Protein AF-A0A2V7WY03-F1 (afdb_monomer)

Structure (mmCIF, N/CA/C/O backbone):
data_AF-A0A2V7WY03-F1
#
_entry.id   AF-A0A2V7WY03-F1
#
loop_
_atom_site.group_PDB
_atom_site.id
_atom_site.type_symbol
_atom_site.label_atom_id
_atom_site.label_alt_id
_atom_site.label_comp_id
_atom_site.label_asym_id
_atom_site.label_entity_id
_atom_site.label_seq_id
_atom_site.pdbx_PDB_ins_code
_atom_site.Cartn_x
_atom_site.Cartn_y
_atom_site.Cartn_z
_atom_site.occupancy
_atom_site.B_iso_or_equiv
_atom_site.auth_seq_id
_atom_site.auth_comp_id
_atom_site.auth_asym_id
_atom_site.auth_atom_id
_atom_site.pdbx_PDB_model_num
ATOM 1 N N . MET A 1 1 ? 24.188 20.876 0.991 1.00 48.59 1 MET A N 1
ATOM 2 C CA . MET A 1 1 ? 23.788 19.443 0.967 1.00 48.59 1 MET A CA 1
ATOM 3 C C . MET A 1 1 ? 22.265 19.182 1.017 1.00 48.59 1 MET A C 1
ATOM 5 O O . MET A 1 1 ? 21.872 18.029 0.910 1.00 48.59 1 MET A O 1
ATOM 9 N N . LYS A 1 2 ? 21.376 20.194 1.120 1.00 50.41 2 LYS A N 1
ATOM 10 C CA . LYS A 1 2 ? 19.907 19.989 1.198 1.00 50.41 2 LYS A CA 1
ATOM 11 C C . LYS A 1 2 ? 19.230 19.637 -0.150 1.00 50.41 2 LYS A C 1
ATOM 13 O O . LYS A 1 2 ? 18.213 18.951 -0.147 1.00 50.41 2 LYS A O 1
ATOM 18 N N . ASN A 1 3 ? 19.818 20.018 -1.292 1.00 52.44 3 ASN A N 1
ATOM 19 C CA . ASN A 1 3 ? 19.208 19.821 -2.621 1.00 52.44 3 ASN A CA 1
ATOM 20 C C . ASN A 1 3 ? 19.096 18.357 -3.068 1.00 52.44 3 ASN A C 1
ATOM 22 O O . ASN A 1 3 ? 18.136 18.007 -3.749 1.00 52.44 3 ASN A O 1
ATOM 26 N N . THR A 1 4 ? 20.030 17.489 -2.677 1.00 60.44 4 THR A N 1
ATOM 27 C CA . THR A 1 4 ? 20.050 16.096 -3.151 1.00 60.44 4 THR A CA 1
ATOM 28 C C . THR A 1 4 ? 18.869 15.293 -2.608 1.00 60.44 4 THR A C 1
ATOM 30 O O . THR A 1 4 ? 18.229 14.564 -3.356 1.00 60.44 4 THR A O 1
ATOM 33 N N . ARG A 1 5 ? 18.513 15.482 -1.328 1.00 62.88 5 ARG A N 1
ATOM 34 C CA . ARG A 1 5 ? 17.386 14.776 -0.693 1.00 62.88 5 ARG A CA 1
ATOM 35 C C . ARG A 1 5 ? 16.033 15.222 -1.263 1.00 62.88 5 ARG A C 1
ATOM 37 O O . ARG A 1 5 ? 15.133 14.403 -1.406 1.00 62.88 5 ARG A O 1
ATOM 44 N N . VAL A 1 6 ? 15.898 16.505 -1.609 1.00 62.84 6 VAL A N 1
ATOM 45 C CA . VAL A 1 6 ? 14.672 17.054 -2.216 1.00 62.84 6 VAL A CA 1
ATOM 46 C C . VAL A 1 6 ? 14.503 16.562 -3.652 1.00 62.84 6 VAL A C 1
ATOM 48 O O . VAL A 1 6 ? 13.433 16.070 -3.998 1.00 62.84 6 VAL A O 1
ATOM 51 N N . LYS A 1 7 ? 15.565 16.631 -4.467 1.00 66.56 7 LYS A N 1
ATOM 52 C CA . LYS A 1 7 ? 15.550 16.120 -5.844 1.00 66.56 7 LYS A CA 1
ATOM 53 C C . LYS A 1 7 ? 15.219 14.629 -5.879 1.00 66.56 7 LYS A C 1
ATOM 55 O O . LYS A 1 7 ? 14.336 14.210 -6.608 1.00 66.56 7 LYS A O 1
ATOM 60 N N . PHE A 1 8 ? 15.845 13.853 -5.005 1.00 65.62 8 PHE A N 1
ATOM 61 C CA . PHE A 1 8 ? 15.632 12.417 -4.962 1.00 65.62 8 PHE A CA 1
ATOM 62 C C . PHE A 1 8 ? 14.207 12.025 -4.519 1.00 65.62 8 PHE A C 1
ATOM 64 O O . PHE A 1 8 ? 13.611 11.117 -5.094 1.00 65.62 8 PHE A O 1
ATOM 71 N N . LYS A 1 9 ? 13.604 12.744 -3.556 1.00 75.06 9 LYS A N 1
ATOM 72 C CA . LYS A 1 9 ? 12.175 12.560 -3.234 1.00 75.06 9 LYS A CA 1
ATOM 73 C C . LYS A 1 9 ? 11.290 12.792 -4.460 1.00 75.06 9 LYS A C 1
ATOM 75 O O . LYS A 1 9 ? 10.330 12.055 -4.650 1.00 75.06 9 LYS A O 1
ATOM 80 N N . ARG A 1 10 ? 11.615 13.785 -5.290 1.00 77.19 10 ARG A N 1
ATOM 81 C CA . ARG A 1 10 ? 10.890 14.050 -6.535 1.00 77.19 10 ARG A CA 1
ATOM 82 C C . ARG A 1 10 ? 11.056 12.909 -7.540 1.00 77.19 10 ARG A C 1
ATOM 84 O O . ARG A 1 10 ? 10.052 12.424 -8.048 1.00 77.19 10 ARG A O 1
ATOM 91 N N . ASP A 1 11 ? 12.280 12.426 -7.734 1.00 83.19 11 ASP A N 1
ATOM 92 C CA . ASP A 1 11 ? 12.564 11.307 -8.640 1.00 83.19 11 ASP A CA 1
ATOM 93 C C . ASP A 1 11 ? 11.793 10.037 -8.229 1.00 83.19 11 ASP A C 1
ATOM 95 O O . ASP A 1 11 ? 11.252 9.338 -9.082 1.00 83.19 11 ASP A O 1
ATOM 99 N N . ILE A 1 12 ? 11.666 9.757 -6.922 1.00 84.00 12 ILE A N 1
ATOM 100 C CA . ILE A 1 12 ? 10.825 8.651 -6.430 1.00 84.00 12 ILE A CA 1
ATOM 101 C C . ILE A 1 12 ? 9.354 8.851 -6.806 1.00 84.00 12 ILE A C 1
ATOM 103 O O . ILE A 1 12 ? 8.693 7.895 -7.215 1.00 84.00 12 ILE A O 1
ATOM 107 N N . LEU A 1 13 ? 8.822 10.057 -6.604 1.00 83.50 13 LEU A N 1
ATOM 108 C CA . LEU A 1 13 ? 7.408 10.343 -6.847 1.00 83.50 13 LEU A CA 1
ATOM 109 C C . LEU A 1 13 ? 7.045 10.229 -8.333 1.00 83.50 13 LEU A C 1
ATOM 111 O O . LEU A 1 13 ? 5.924 9.836 -8.647 1.00 83.50 13 LEU A O 1
ATOM 115 N N . GLU A 1 14 ? 7.992 10.517 -9.227 1.00 84.38 14 GLU A N 1
ATOM 116 C CA . GLU A 1 14 ? 7.829 10.421 -10.683 1.00 84.38 14 GLU A CA 1
ATOM 117 C C . GLU A 1 14 ? 8.185 9.019 -11.239 1.00 84.38 14 GLU A C 1
ATOM 119 O O . GLU A 1 14 ? 7.903 8.712 -12.400 1.00 84.38 14 GLU A O 1
ATOM 124 N N . ALA A 1 15 ? 8.762 8.127 -10.424 1.00 89.88 15 ALA A N 1
ATOM 125 C CA . ALA A 1 15 ? 9.183 6.795 -10.852 1.00 89.88 15 ALA A CA 1
ATOM 126 C C . ALA A 1 15 ? 8.022 5.799 -11.036 1.00 89.88 15 ALA A C 1
ATOM 128 O O . ALA A 1 15 ? 7.049 5.761 -10.278 1.00 89.88 15 ALA A O 1
ATOM 129 N N . GLY A 1 16 ? 8.192 4.901 -12.015 1.00 93.88 16 GLY A N 1
ATOM 130 C CA . GLY A 1 16 ? 7.334 3.736 -12.224 1.00 93.88 16 GLY A CA 1
ATOM 131 C C . GLY A 1 16 ? 7.971 2.434 -11.740 1.00 93.88 16 GLY A C 1
ATOM 132 O O . GLY A 1 16 ? 9.090 2.090 -12.120 1.00 93.88 16 GLY A O 1
ATOM 133 N N . PHE A 1 17 ? 7.232 1.669 -10.940 1.00 95.56 17 PHE A N 1
ATOM 134 C CA . PHE A 1 17 ? 7.698 0.422 -10.336 1.00 95.56 17 PHE A CA 1
ATOM 135 C C . PHE A 1 17 ? 7.067 -0.793 -11.021 1.00 95.56 17 PHE A C 1
ATOM 137 O O . PHE A 1 17 ? 5.847 -0.881 -11.144 1.00 95.56 17 PHE A O 1
ATOM 144 N N . SER A 1 18 ? 7.891 -1.753 -11.450 1.00 95.06 18 SER A N 1
ATOM 145 C CA . SER A 1 18 ? 7.413 -3.020 -12.022 1.00 95.06 18 SER A CA 1
ATOM 146 C C . SER A 1 18 ? 6.720 -3.893 -10.972 1.00 95.06 18 SER A C 1
ATOM 148 O O . SER A 1 18 ? 6.939 -3.717 -9.773 1.00 95.06 18 SER A O 1
ATOM 150 N N . THR A 1 19 ? 5.952 -4.901 -11.398 1.00 95.12 19 THR A N 1
ATOM 151 C CA . THR A 1 19 ? 5.341 -5.887 -10.483 1.00 95.12 19 THR A CA 1
ATOM 152 C C . THR A 1 19 ? 6.362 -6.539 -9.549 1.00 95.12 19 THR A C 1
ATOM 154 O O . THR A 1 19 ? 6.076 -6.707 -8.368 1.00 95.12 19 THR A O 1
ATOM 157 N N . ALA A 1 20 ? 7.563 -6.865 -10.038 1.00 94.44 20 ALA A N 1
ATOM 158 C CA . ALA A 1 20 ? 8.607 -7.475 -9.215 1.00 94.44 20 ALA A CA 1
ATOM 159 C C . ALA A 1 20 ? 9.104 -6.520 -8.115 1.00 94.44 20 ALA A C 1
ATOM 161 O O . ALA A 1 20 ? 9.200 -6.908 -6.950 1.00 94.44 20 ALA A O 1
ATOM 162 N N . ARG A 1 21 ? 9.353 -5.246 -8.461 1.00 95.94 21 ARG A N 1
ATOM 163 C CA . ARG A 1 21 ? 9.732 -4.220 -7.475 1.00 95.94 21 ARG A CA 1
ATOM 164 C C . ARG A 1 21 ? 8.591 -3.954 -6.499 1.00 95.94 21 ARG A C 1
ATOM 166 O O . ARG A 1 21 ? 8.829 -3.914 -5.298 1.00 95.94 21 ARG A O 1
ATOM 173 N N . ALA A 1 22 ? 7.361 -3.829 -6.994 1.00 97.00 22 ALA A N 1
ATOM 174 C CA . ALA A 1 22 ? 6.180 -3.619 -6.167 1.00 97.00 22 ALA A CA 1
ATOM 175 C C . ALA A 1 22 ? 5.980 -4.764 -5.166 1.00 97.00 22 ALA A C 1
ATOM 177 O O . ALA A 1 22 ? 5.767 -4.498 -3.987 1.00 97.00 22 ALA A O 1
ATOM 178 N N . ALA A 1 23 ? 6.120 -6.020 -5.598 1.00 96.62 23 ALA A N 1
ATOM 179 C CA . ALA A 1 23 ? 6.036 -7.200 -4.740 1.00 96.62 23 ALA A CA 1
ATOM 180 C C . ALA A 1 23 ? 7.090 -7.160 -3.626 1.00 96.62 23 ALA A C 1
ATOM 182 O O . ALA A 1 23 ? 6.755 -7.242 -2.444 1.00 96.62 23 ALA A O 1
ATOM 183 N N . ARG A 1 24 ? 8.360 -6.940 -3.996 1.00 95.88 24 ARG A N 1
ATOM 184 C CA . ARG A 1 24 ? 9.478 -6.881 -3.043 1.00 95.88 24 ARG A CA 1
ATOM 185 C C . ARG A 1 24 ? 9.308 -5.756 -2.027 1.00 95.88 24 ARG A C 1
ATOM 187 O O . ARG A 1 24 ? 9.471 -5.976 -0.832 1.00 95.88 24 ARG A O 1
ATOM 194 N N . LEU A 1 25 ? 8.936 -4.570 -2.499 1.00 96.81 25 LEU A N 1
ATOM 195 C CA . LEU A 1 25 ? 8.696 -3.414 -1.648 1.00 96.81 25 LEU A CA 1
ATOM 196 C C . LEU A 1 25 ? 7.518 -3.712 -0.704 1.00 96.81 25 LEU A C 1
ATOM 198 O O . LEU A 1 25 ? 7.669 -3.675 0.513 1.00 96.81 25 LEU A O 1
ATOM 202 N N . THR A 1 26 ? 6.340 -4.024 -1.239 1.00 96.19 26 THR A N 1
ATOM 203 C CA . THR A 1 26 ? 5.089 -4.137 -0.462 1.00 96.19 26 THR A CA 1
ATOM 204 C C . THR A 1 26 ? 4.971 -5.410 0.373 1.00 96.19 26 THR A C 1
ATOM 206 O O . THR A 1 26 ? 4.047 -5.508 1.179 1.00 96.19 26 THR A O 1
ATOM 209 N N . ARG A 1 27 ? 5.903 -6.359 0.207 1.00 95.00 27 ARG A N 1
ATOM 210 C CA . ARG A 1 27 ? 5.869 -7.711 0.789 1.00 95.00 27 ARG A CA 1
ATOM 211 C C . ARG A 1 27 ? 4.646 -8.530 0.362 1.00 95.00 27 ARG A C 1
ATOM 213 O O . ARG A 1 27 ? 4.258 -9.477 1.040 1.00 95.00 27 ARG A O 1
ATOM 220 N N . LEU A 1 28 ? 4.041 -8.171 -0.767 1.00 95.12 28 LEU A N 1
ATOM 221 C CA . LEU A 1 28 ? 2.990 -8.951 -1.410 1.00 95.12 28 LEU A CA 1
ATOM 222 C C . LEU A 1 28 ? 3.612 -9.893 -2.430 1.00 95.12 28 LEU A C 1
ATOM 224 O O . LEU A 1 28 ? 4.559 -9.541 -3.129 1.00 95.12 28 LEU A O 1
ATOM 228 N N . SER A 1 29 ? 3.039 -11.082 -2.573 1.00 95.38 29 SER A N 1
ATOM 229 C CA . SER A 1 29 ? 3.392 -11.953 -3.692 1.00 95.38 29 SER A CA 1
ATOM 230 C C . SER A 1 29 ? 2.915 -11.350 -5.024 1.00 95.38 29 SER A C 1
ATOM 232 O O . SER A 1 29 ? 1.866 -10.695 -5.065 1.00 95.38 29 SER A O 1
ATOM 234 N N . PRO A 1 30 ? 3.598 -11.633 -6.151 1.00 93.38 30 PRO A N 1
ATOM 235 C CA . PRO A 1 30 ? 3.118 -11.234 -7.476 1.00 93.38 30 PRO A CA 1
ATOM 236 C C . PRO A 1 30 ? 1.685 -11.704 -7.771 1.00 93.38 30 PRO A C 1
ATOM 238 O O . PRO A 1 30 ? 0.920 -10.988 -8.409 1.00 93.38 30 PRO A O 1
ATOM 241 N N . ARG A 1 31 ? 1.288 -12.873 -7.245 1.00 92.94 31 ARG A N 1
ATOM 242 C CA . ARG A 1 31 ? -0.082 -13.398 -7.365 1.00 92.94 31 ARG A CA 1
ATOM 243 C C . ARG A 1 31 ? -1.103 -12.557 -6.604 1.00 92.94 31 ARG A C 1
ATOM 245 O O . ARG A 1 31 ? -2.198 -12.347 -7.107 1.00 92.94 31 ARG A O 1
ATOM 252 N N . GLN A 1 32 ? -0.764 -12.063 -5.412 1.00 93.94 32 GLN A N 1
ATOM 253 C CA . GLN A 1 32 ? -1.646 -11.152 -4.676 1.00 93.94 32 GLN A CA 1
ATOM 254 C C . GLN A 1 32 ? -1.823 -9.828 -5.419 1.00 93.94 32 GLN A C 1
ATOM 256 O O . GLN A 1 32 ? -2.943 -9.334 -5.486 1.00 93.94 32 GLN A O 1
ATOM 261 N N . LEU A 1 33 ? -0.750 -9.293 -6.012 1.00 94.31 33 LEU A N 1
ATOM 262 C CA . LEU A 1 33 ? -0.828 -8.093 -6.849 1.00 94.31 33 LEU A CA 1
ATOM 263 C C . LEU A 1 33 ? -1.713 -8.313 -8.081 1.00 94.31 33 LEU A C 1
ATOM 265 O O . LEU A 1 33 ? -2.580 -7.487 -8.348 1.00 94.31 33 LEU A O 1
ATOM 269 N N . ASP A 1 34 ? -1.539 -9.428 -8.797 1.00 91.31 34 ASP A N 1
ATOM 270 C CA . ASP A 1 34 ? -2.375 -9.770 -9.956 1.00 91.31 34 ASP A CA 1
ATOM 271 C C . ASP A 1 34 ? -3.844 -9.965 -9.557 1.00 91.31 34 ASP A C 1
ATOM 273 O O . ASP A 1 34 ? -4.740 -9.417 -10.194 1.00 91.31 34 ASP A O 1
ATOM 277 N N . TYR A 1 35 ? -4.101 -10.669 -8.454 1.00 91.06 35 TYR A N 1
ATOM 278 C CA . TYR A 1 35 ? -5.453 -10.864 -7.939 1.00 91.06 35 TYR A CA 1
ATOM 279 C C . TYR A 1 35 ? -6.124 -9.535 -7.556 1.00 91.06 35 TYR A C 1
ATOM 281 O O . TYR A 1 35 ? -7.284 -9.306 -7.898 1.00 91.06 35 TYR A O 1
ATOM 289 N N . TRP A 1 36 ? -5.413 -8.640 -6.864 1.00 91.38 36 TRP A N 1
ATOM 290 C CA . TRP A 1 36 ? -5.955 -7.333 -6.473 1.00 91.38 36 TRP A CA 1
ATOM 291 C C . TRP A 1 36 ? -6.197 -6.411 -7.664 1.00 91.38 36 TRP A C 1
ATOM 293 O O . TRP A 1 36 ? -7.195 -5.689 -7.667 1.00 91.38 36 TRP A O 1
ATOM 303 N N . ASP A 1 37 ? -5.338 -6.472 -8.678 1.00 90.38 37 ASP A N 1
ATOM 304 C CA . ASP A 1 37 ? -5.509 -5.744 -9.930 1.00 90.38 37 ASP A CA 1
ATOM 305 C C . ASP A 1 37 ? -6.742 -6.252 -10.698 1.00 90.38 37 ASP A C 1
ATOM 307 O O . ASP A 1 37 ? -7.673 -5.489 -10.958 1.00 90.38 37 ASP A O 1
ATOM 311 N N . ARG A 1 38 ? -6.839 -7.563 -10.954 1.00 87.94 38 ARG A N 1
ATOM 312 C CA . ARG A 1 38 ? -7.983 -8.159 -11.675 1.00 87.94 38 ARG A CA 1
ATOM 313 C C . ARG A 1 38 ? -9.329 -7.904 -11.000 1.00 87.94 38 ARG A C 1
ATOM 315 O O . ARG A 1 38 ? -10.348 -7.808 -11.674 1.00 87.94 38 ARG A O 1
ATOM 322 N N . ARG A 1 39 ? -9.351 -7.798 -9.670 1.00 87.19 39 ARG A N 1
ATOM 323 C CA . ARG A 1 39 ? -10.566 -7.501 -8.893 1.00 87.19 39 ARG A CA 1
ATOM 324 C C . ARG A 1 39 ? -10.869 -6.002 -8.782 1.00 87.19 39 ARG A C 1
ATOM 326 O O . ARG A 1 39 ? -11.796 -5.645 -8.060 1.00 87.19 39 ARG A O 1
ATOM 333 N N . GLY A 1 40 ? -10.090 -5.131 -9.430 1.00 83.06 40 GLY A N 1
ATOM 334 C CA . GLY A 1 40 ? -10.262 -3.672 -9.372 1.00 83.06 40 GLY A CA 1
ATOM 335 C C . GLY A 1 40 ? -9.990 -3.074 -7.988 1.00 83.06 40 GLY A C 1
ATOM 336 O O . GLY A 1 40 ? -10.377 -1.944 -7.695 1.00 83.06 40 GLY A O 1
ATOM 337 N N . PHE A 1 41 ? -9.366 -3.850 -7.102 1.00 82.81 41 PHE A N 1
ATOM 338 C CA . PHE A 1 41 ? -9.213 -3.495 -5.703 1.00 82.81 41 PHE A CA 1
ATOM 339 C C . PHE A 1 41 ? -8.056 -2.502 -5.525 1.00 82.81 41 PHE A C 1
ATOM 341 O O . PHE A 1 41 ? -8.241 -1.387 -5.024 1.00 82.81 41 PHE A O 1
ATOM 348 N N . LEU A 1 42 ? -6.875 -2.876 -6.017 1.00 89.62 42 LEU A N 1
ATOM 349 C CA . LEU A 1 42 ? -5.684 -2.035 -6.088 1.00 89.62 42 LEU A CA 1
ATOM 350 C C . LEU A 1 42 ? -4.982 -2.306 -7.416 1.00 89.62 42 LEU A C 1
ATOM 352 O O . LEU A 1 42 ? -4.437 -3.386 -7.630 1.00 89.62 42 LEU A O 1
ATOM 356 N N . ASN A 1 43 ? -5.016 -1.313 -8.298 1.00 91.56 43 ASN A N 1
ATOM 357 C CA . ASN A 1 43 ? -4.521 -1.401 -9.667 1.00 91.56 43 ASN A CA 1
ATOM 358 C C . ASN A 1 43 ? -3.286 -0.511 -9.833 1.00 91.56 43 ASN A C 1
ATOM 360 O O . ASN A 1 43 ? -3.204 0.522 -9.165 1.00 91.56 43 ASN A O 1
ATOM 364 N N . PRO A 1 44 ? -2.365 -0.857 -10.743 1.00 94.06 44 PRO A N 1
ATOM 365 C CA . PRO A 1 44 ? -1.326 0.069 -11.160 1.00 94.06 44 PRO A CA 1
ATOM 366 C C . PRO A 1 44 ? -1.961 1.305 -11.813 1.00 94.06 44 PRO A C 1
ATOM 368 O O . PRO A 1 44 ? -2.855 1.190 -12.657 1.00 94.06 44 PRO A O 1
ATOM 371 N N . SER A 1 45 ? -1.508 2.484 -11.392 1.00 92.94 45 SER A N 1
ATOM 372 C CA . SER A 1 45 ? -2.008 3.778 -11.869 1.00 92.94 45 SER A CA 1
ATOM 373 C C . SER A 1 45 ? -1.234 4.334 -13.063 1.00 92.94 45 SER A C 1
ATOM 375 O O . SER A 1 45 ? -1.806 5.120 -13.808 1.00 92.94 45 SER A O 1
ATOM 377 N N . LEU A 1 46 ? 0.028 3.930 -13.276 1.00 92.44 46 LEU A N 1
ATOM 378 C CA . LEU A 1 46 ? 0.849 4.456 -14.378 1.00 92.44 46 LEU A CA 1
ATOM 379 C C . LEU A 1 46 ? 0.711 3.640 -15.664 1.00 92.44 46 LEU A C 1
ATOM 381 O O . LEU A 1 46 ? 0.690 4.207 -16.748 1.00 92.44 46 LEU A O 1
ATOM 385 N N . ALA A 1 47 ? 0.651 2.311 -15.560 1.00 90.94 47 ALA A N 1
ATOM 386 C CA . ALA A 1 47 ? 0.375 1.445 -16.703 1.00 90.94 47 ALA A CA 1
ATOM 387 C C . ALA A 1 47 ? -0.264 0.135 -16.245 1.00 90.94 47 ALA A C 1
ATOM 389 O O . ALA A 1 47 ? 0.249 -0.527 -15.336 1.00 90.94 47 ALA A O 1
ATOM 390 N N . ARG A 1 48 ? -1.359 -0.255 -16.897 1.00 85.94 48 ARG A N 1
ATOM 391 C CA . ARG A 1 48 ? -1.997 -1.562 -16.713 1.00 85.94 48 ARG A CA 1
ATOM 392 C C . ARG A 1 48 ? -1.444 -2.567 -17.718 1.00 85.94 48 ARG A C 1
ATOM 394 O O . ARG A 1 48 ? -0.850 -2.192 -18.723 1.00 85.94 48 ARG A O 1
ATOM 401 N N . ALA A 1 49 ? -1.614 -3.849 -17.412 1.00 82.19 49 ALA A N 1
ATOM 402 C CA . ALA A 1 49 ? -1.392 -4.890 -18.404 1.00 82.19 49 ALA A CA 1
ATOM 403 C C . ALA A 1 49 ? -2.678 -5.055 -19.228 1.00 82.19 49 ALA A C 1
ATOM 405 O O . ALA A 1 49 ? -3.729 -5.331 -18.657 1.00 82.19 49 ALA A O 1
ATOM 406 N N . GLU A 1 50 ? -2.583 -4.889 -20.544 1.00 78.44 50 GLU A N 1
ATOM 407 C CA . GLU A 1 50 ? -3.691 -4.981 -21.510 1.00 78.44 50 GLU A CA 1
ATOM 408 C C . GLU A 1 50 ? -3.483 -6.106 -22.543 1.00 78.44 50 GLU A C 1
ATOM 410 O O . GLU A 1 50 ? -4.255 -6.258 -23.482 1.00 78.44 50 GLU A O 1
ATOM 415 N N . GLY A 1 51 ? -2.457 -6.941 -22.364 1.00 75.75 51 GLY A N 1
ATOM 416 C CA . GLY A 1 51 ? -2.164 -8.059 -23.258 1.00 75.75 51 GLY A CA 1
ATOM 417 C C . GLY A 1 51 ? -0.745 -8.596 -23.114 1.00 75.75 51 GLY A C 1
ATOM 418 O O . GLY A 1 51 ? 0.007 -8.213 -22.210 1.00 75.75 51 GLY A O 1
ATOM 419 N N . TYR A 1 52 ? -0.370 -9.490 -24.028 1.00 72.88 52 TYR A N 1
ATOM 420 C CA . TYR A 1 52 ? 0.983 -10.038 -24.105 1.00 72.88 52 TYR A CA 1
ATOM 421 C C . TYR A 1 52 ? 2.008 -8.914 -24.339 1.00 72.88 52 TYR A C 1
ATOM 423 O O . TYR A 1 52 ? 1.800 -8.039 -25.172 1.00 72.88 52 TYR A O 1
ATOM 431 N N . GLY A 1 53 ? 3.094 -8.898 -23.562 1.00 74.12 53 GLY A N 1
ATOM 432 C CA . GLY A 1 53 ? 4.152 -7.880 -23.645 1.00 74.12 53 GLY A CA 1
ATOM 433 C C . GLY A 1 53 ? 3.883 -6.564 -22.896 1.00 74.12 53 GLY A C 1
ATOM 434 O O . GLY A 1 53 ? 4.826 -5.826 -22.619 1.00 74.12 53 GLY A O 1
ATOM 435 N N . SER A 1 54 ? 2.640 -6.279 -22.493 1.00 78.56 54 SER A N 1
ATOM 436 C CA . SER A 1 54 ? 2.3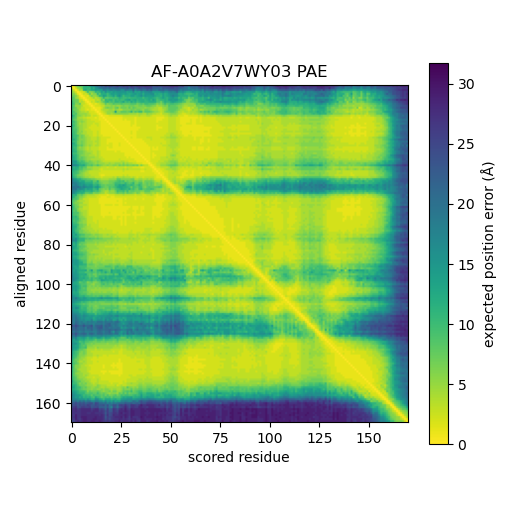34 -5.100 -21.670 1.00 78.56 54 SER A CA 1
ATOM 437 C C . SER A 1 54 ? 2.703 -5.333 -20.198 1.00 78.56 54 SER A C 1
ATOM 439 O O . SER A 1 54 ? 2.370 -6.360 -19.600 1.00 78.56 54 SER A O 1
ATOM 441 N N . ALA A 1 55 ? 3.420 -4.381 -19.598 1.00 83.69 55 ALA A N 1
ATOM 442 C CA . ALA A 1 55 ? 3.916 -4.491 -18.23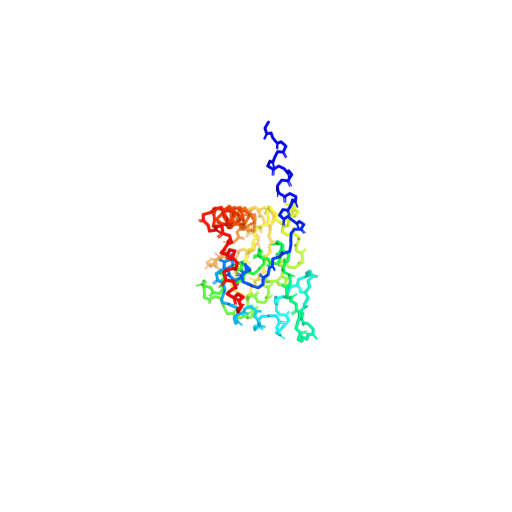1 1.00 83.69 55 ALA A CA 1
ATOM 443 C C . ALA A 1 55 ? 3.217 -3.501 -17.299 1.00 83.69 55 ALA A C 1
ATOM 445 O O . ALA A 1 55 ? 3.053 -2.323 -17.614 1.00 83.69 55 ALA A O 1
ATOM 446 N N . ARG A 1 56 ? 2.878 -3.971 -16.096 1.00 92.06 56 ARG A N 1
ATOM 447 C CA . ARG A 1 56 ? 2.306 -3.127 -15.046 1.00 92.06 56 ARG A CA 1
ATOM 448 C C . ARG A 1 56 ? 3.348 -2.158 -14.506 1.00 92.06 56 ARG A C 1
ATOM 450 O O . ARG A 1 56 ? 4.456 -2.575 -14.154 1.00 92.06 56 ARG A O 1
ATOM 457 N N . LYS A 1 57 ? 2.957 -0.892 -14.365 1.00 95.31 57 LYS A N 1
ATOM 458 C CA . LYS A 1 57 ? 3.745 0.138 -13.685 1.00 95.31 57 LYS A CA 1
ATOM 459 C C . LYS A 1 57 ? 2.925 0.772 -12.569 1.00 95.31 57 LYS A C 1
ATOM 461 O O . LYS A 1 57 ? 1.903 1.410 -12.811 1.00 95.31 57 LYS A O 1
ATOM 466 N N . TYR A 1 58 ? 3.398 0.585 -11.347 1.00 95.81 58 TYR A N 1
ATOM 467 C CA . TYR A 1 58 ? 2.841 1.177 -10.137 1.00 95.81 58 TYR A CA 1
ATOM 468 C C . TYR A 1 58 ? 3.513 2.523 -9.875 1.00 95.81 58 TYR A C 1
ATOM 470 O O . TYR A 1 58 ? 4.725 2.638 -10.057 1.00 95.81 58 TYR A O 1
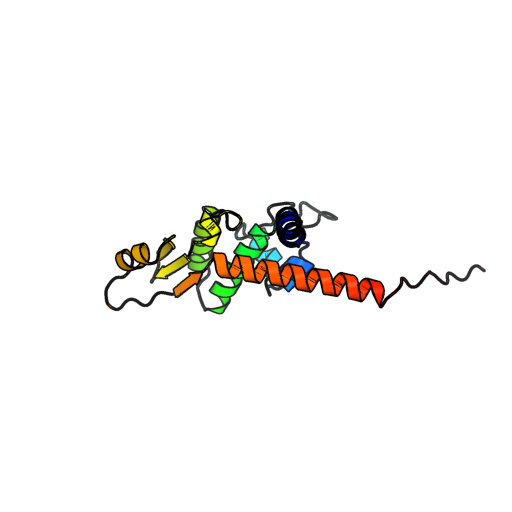ATOM 478 N N . SER A 1 59 ? 2.752 3.522 -9.438 1.00 95.12 59 SER A N 1
ATOM 479 C CA . SER A 1 59 ? 3.313 4.760 -8.886 1.00 95.12 59 SER A CA 1
ATOM 480 C C . SER A 1 59 ? 3.784 4.544 -7.448 1.00 95.12 59 SER A C 1
ATOM 482 O O . SER A 1 59 ? 3.405 3.569 -6.792 1.00 95.12 59 SER A O 1
ATOM 484 N N . PHE A 1 60 ? 4.561 5.484 -6.909 1.00 94.31 60 PHE A N 1
ATOM 485 C CA . PHE A 1 60 ? 4.892 5.491 -5.482 1.00 94.31 60 PHE A CA 1
ATOM 486 C C . PHE A 1 60 ? 3.637 5.462 -4.593 1.00 94.31 60 PHE A C 1
ATOM 488 O O . PHE A 1 60 ? 3.567 4.722 -3.610 1.00 94.31 60 PHE A O 1
ATOM 495 N N . VAL A 1 61 ? 2.610 6.222 -4.977 1.00 92.12 61 VAL A N 1
ATOM 496 C CA . VAL A 1 61 ? 1.334 6.271 -4.260 1.00 92.12 61 VAL A CA 1
ATOM 497 C C . VAL A 1 61 ? 0.637 4.906 -4.264 1.00 92.12 61 VAL A C 1
ATOM 499 O O . VAL A 1 61 ? 0.096 4.492 -3.234 1.00 92.12 61 VAL A O 1
ATOM 502 N N . ASP A 1 62 ? 0.685 4.169 -5.378 1.00 94.56 62 ASP A N 1
ATOM 503 C CA . ASP A 1 62 ? 0.157 2.802 -5.419 1.00 94.56 62 ASP A CA 1
ATOM 504 C C . ASP A 1 62 ? 0.889 1.900 -4.431 1.00 94.56 62 ASP A C 1
ATOM 506 O O . ASP A 1 62 ? 0.247 1.134 -3.713 1.00 94.56 62 ASP A O 1
ATOM 510 N N . LEU A 1 63 ? 2.219 2.007 -4.350 1.00 95.56 63 LEU A N 1
ATOM 511 C CA . LEU A 1 63 ? 3.008 1.208 -3.416 1.00 95.56 63 LEU A CA 1
ATOM 512 C C . LEU A 1 63 ? 2.609 1.473 -1.963 1.00 95.56 63 LEU A C 1
ATOM 514 O O . LEU A 1 63 ? 2.500 0.523 -1.185 1.00 95.56 63 LEU A O 1
ATOM 518 N N . VAL A 1 64 ? 2.375 2.735 -1.591 1.00 94.06 64 VAL A N 1
ATOM 519 C CA . VAL A 1 64 ? 1.924 3.096 -0.236 1.00 94.06 64 VAL A CA 1
ATOM 520 C C . VAL A 1 64 ? 0.569 2.458 0.049 1.00 94.06 64 VAL A C 1
ATOM 522 O O . VAL A 1 64 ? 0.426 1.742 1.040 1.00 94.06 64 VAL A O 1
ATOM 525 N N . ARG A 1 65 ? -0.408 2.619 -0.852 1.00 93.12 65 ARG A N 1
ATOM 526 C CA . ARG A 1 65 ? -1.748 2.024 -0.701 1.00 93.12 65 ARG A CA 1
ATOM 527 C C . ARG A 1 65 ? -1.696 0.494 -0.621 1.00 93.12 65 ARG A C 1
ATOM 529 O O . ARG A 1 65 ? -2.351 -0.093 0.240 1.00 93.12 65 ARG A O 1
ATOM 536 N N . LEU A 1 66 ? -0.880 -0.147 -1.462 1.00 95.06 66 LEU A N 1
ATOM 537 C CA . LEU A 1 66 ? -0.618 -1.589 -1.428 1.00 95.06 66 LEU A CA 1
ATOM 538 C C . LEU A 1 66 ? -0.035 -2.028 -0.086 1.00 95.06 66 LEU A C 1
ATOM 540 O O . LEU A 1 66 ? -0.478 -3.034 0.466 1.00 95.06 66 LEU A O 1
ATOM 544 N N . ARG A 1 67 ? 0.921 -1.273 0.465 1.00 94.81 67 ARG A N 1
ATOM 545 C CA . ARG A 1 67 ? 1.533 -1.603 1.754 1.00 94.81 67 ARG A CA 1
ATOM 546 C C . ARG A 1 67 ? 0.569 -1.444 2.914 1.00 94.81 67 ARG A C 1
ATOM 548 O O . ARG A 1 67 ? 0.524 -2.326 3.768 1.00 94.81 67 ARG A O 1
ATOM 555 N N . VAL A 1 68 ? -0.232 -0.379 2.923 1.00 92.19 68 VAL A N 1
ATOM 556 C CA . VAL A 1 68 ? -1.276 -0.211 3.939 1.00 92.19 68 VAL A CA 1
ATOM 557 C C . VAL A 1 68 ? -2.246 -1.389 3.875 1.00 92.19 68 VAL A C 1
ATOM 559 O O . VAL A 1 68 ? -2.450 -2.065 4.878 1.00 92.19 68 VAL A O 1
ATOM 562 N N . ALA A 1 69 ? -2.762 -1.726 2.689 1.00 92.69 69 ALA A N 1
ATOM 563 C CA . ALA A 1 69 ? -3.663 -2.866 2.519 1.00 92.69 69 ALA A CA 1
ATOM 564 C C . ALA A 1 69 ? -3.031 -4.202 2.953 1.00 92.69 69 ALA A C 1
ATOM 566 O O . ALA A 1 69 ? -3.691 -5.012 3.607 1.00 92.69 69 ALA A O 1
ATOM 567 N N . ALA A 1 70 ? -1.750 -4.425 2.641 1.00 93.81 70 ALA A N 1
ATOM 568 C CA . ALA A 1 70 ? -1.008 -5.606 3.076 1.00 93.81 70 ALA A CA 1
ATOM 569 C C . ALA A 1 70 ? -0.902 -5.685 4.606 1.00 93.81 70 ALA A C 1
ATOM 571 O O . ALA A 1 70 ? -1.126 -6.748 5.184 1.00 93.81 70 ALA A O 1
ATOM 572 N N . ARG A 1 71 ? -0.618 -4.560 5.271 1.00 92.88 71 ARG A N 1
ATOM 573 C CA . ARG A 1 71 ? -0.515 -4.487 6.734 1.00 92.88 71 ARG A CA 1
ATOM 574 C C . ARG A 1 71 ? -1.862 -4.679 7.419 1.00 92.88 71 ARG A C 1
ATOM 576 O O . ARG A 1 71 ? -1.929 -5.403 8.406 1.00 92.88 71 ARG A O 1
ATOM 583 N N . LEU A 1 72 ? -2.937 -4.124 6.863 1.00 91.31 72 LEU A N 1
ATOM 584 C CA . LEU A 1 72 ? -4.293 -4.379 7.352 1.00 91.31 72 LEU A CA 1
ATOM 585 C C . LEU A 1 72 ? -4.672 -5.857 7.214 1.00 91.31 72 LEU A C 1
ATOM 587 O O . LEU A 1 72 ? -5.208 -6.450 8.147 1.00 91.31 72 LEU A O 1
ATOM 591 N N . ARG A 1 73 ? -4.332 -6.485 6.083 1.00 91.94 73 ARG A N 1
ATOM 592 C CA . ARG A 1 73 ? -4.519 -7.930 5.901 1.00 91.94 73 ARG A CA 1
ATOM 593 C C . ARG A 1 73 ? -3.732 -8.740 6.931 1.00 91.94 73 ARG A C 1
ATOM 595 O O . ARG A 1 73 ? -4.282 -9.675 7.501 1.00 91.94 73 ARG A O 1
ATOM 602 N N . ALA A 1 74 ? -2.468 -8.390 7.168 1.00 92.00 74 ALA A N 1
ATOM 603 C CA . ALA A 1 74 ? -1.620 -9.059 8.155 1.00 92.00 74 ALA A CA 1
ATOM 604 C C . ALA A 1 74 ? -2.132 -8.883 9.596 1.00 92.00 74 ALA A C 1
ATOM 606 O O . ALA A 1 74 ? -1.973 -9.787 10.405 1.00 92.00 74 ALA A O 1
ATOM 607 N N . ALA A 1 75 ? -2.805 -7.769 9.895 1.00 90.56 75 ALA A N 1
ATOM 608 C CA . ALA A 1 75 ? -3.482 -7.532 11.171 1.00 90.56 75 ALA A CA 1
ATOM 609 C C . ALA A 1 75 ? -4.834 -8.270 11.307 1.00 90.56 75 ALA A C 1
ATOM 611 O O . ALA A 1 75 ? -5.577 -8.024 12.254 1.00 90.56 75 ALA A O 1
ATOM 612 N N . GLY A 1 76 ? -5.189 -9.151 10.363 1.00 90.81 76 GLY A N 1
ATOM 613 C CA . GLY A 1 76 ? -6.403 -9.968 10.430 1.00 90.81 76 GLY A CA 1
ATOM 614 C C . GLY A 1 76 ? -7.685 -9.247 10.008 1.00 90.81 76 GLY A C 1
ATOM 615 O O . GLY A 1 76 ? -8.785 -9.739 10.268 1.00 90.81 76 GLY A O 1
ATOM 616 N N . LEU A 1 77 ? -7.596 -8.085 9.348 1.00 90.00 77 LEU A N 1
ATOM 617 C CA . LEU A 1 77 ? -8.793 -7.425 8.834 1.00 90.00 77 LEU A CA 1
ATOM 618 C C . LEU A 1 77 ? -9.399 -8.207 7.663 1.00 90.00 77 LEU A C 1
ATOM 620 O O . LEU A 1 77 ? -8.711 -8.614 6.728 1.00 90.00 77 LEU A O 1
ATOM 624 N N . GLY A 1 78 ? -10.722 -8.363 7.693 1.00 88.56 78 GLY A N 1
ATOM 625 C CA . GLY A 1 78 ? -11.482 -8.974 6.602 1.00 88.56 78 GLY A CA 1
ATOM 626 C C . GLY A 1 78 ? -11.476 -8.118 5.330 1.00 88.56 78 GLY A C 1
ATOM 627 O O . GLY A 1 78 ? -11.359 -6.893 5.394 1.00 88.56 78 GLY A O 1
ATOM 628 N N . LEU A 1 79 ? -11.657 -8.757 4.168 1.00 85.00 79 LEU A N 1
ATOM 629 C CA . LEU A 1 79 ? -11.532 -8.125 2.845 1.00 85.00 79 LEU A CA 1
ATOM 630 C C . LEU A 1 79 ? -12.373 -6.848 2.687 1.00 85.00 79 LEU A C 1
ATOM 632 O O . LEU A 1 79 ? -11.854 -5.856 2.186 1.00 85.00 79 LEU A O 1
ATOM 636 N N . ALA A 1 80 ? -13.623 -6.849 3.160 1.00 88.19 80 ALA A N 1
ATOM 637 C CA . ALA A 1 80 ? -14.513 -5.688 3.077 1.00 88.19 80 ALA A CA 1
ATOM 638 C C . ALA A 1 80 ? -13.940 -4.452 3.797 1.00 88.19 80 ALA A C 1
ATOM 640 O O . ALA A 1 80 ? -13.980 -3.345 3.263 1.00 88.19 80 ALA A O 1
ATOM 641 N N . ARG A 1 81 ? -13.318 -4.638 4.970 1.00 88.69 81 ARG A N 1
ATOM 642 C CA . ARG A 1 81 ? -12.681 -3.539 5.716 1.00 88.69 81 ARG A CA 1
ATOM 643 C C . ARG A 1 81 ? -11.434 -3.026 5.010 1.00 88.69 81 ARG A C 1
ATOM 645 O O . ARG A 1 81 ? -11.214 -1.822 4.948 1.00 88.69 81 ARG A O 1
ATOM 652 N N . ILE A 1 82 ? -10.636 -3.922 4.430 1.00 90.06 82 ILE A N 1
ATOM 653 C CA . ILE A 1 82 ? -9.471 -3.509 3.636 1.00 90.06 82 ILE A CA 1
ATOM 654 C C . ILE A 1 82 ? -9.936 -2.746 2.380 1.00 90.06 82 ILE A C 1
ATOM 656 O O . ILE A 1 82 ? -9.325 -1.748 2.006 1.00 90.06 82 ILE A O 1
ATOM 660 N N . GLN A 1 83 ? -11.052 -3.151 1.763 1.00 88.25 83 GLN A N 1
ATOM 661 C CA . GLN A 1 83 ? -11.693 -2.422 0.662 1.00 88.25 83 GLN A CA 1
ATOM 662 C C . GLN A 1 83 ? -12.110 -1.008 1.052 1.00 88.25 83 GLN A C 1
ATOM 664 O O . GLN A 1 83 ? -11.727 -0.058 0.368 1.00 88.25 83 GLN A O 1
ATOM 669 N N . GLN A 1 84 ? -12.801 -0.855 2.178 1.00 90.06 84 GLN A N 1
ATOM 670 C CA . GLN A 1 84 ? -13.170 0.458 2.708 1.00 90.06 84 GLN A CA 1
ATOM 671 C C . GLN A 1 84 ? -11.938 1.315 3.026 1.00 90.06 84 GLN A C 1
ATOM 673 O O . GLN A 1 84 ? -11.885 2.479 2.638 1.00 90.06 84 GLN A O 1
ATOM 678 N N . ALA A 1 85 ? -10.909 0.736 3.652 1.00 89.38 85 ALA A N 1
ATOM 679 C CA . ALA A 1 85 ? -9.650 1.424 3.927 1.00 89.38 85 ALA A CA 1
ATOM 680 C C . ALA A 1 85 ? -8.989 1.955 2.657 1.00 89.38 85 ALA A C 1
ATOM 682 O O . ALA A 1 85 ? -8.625 3.126 2.585 1.00 89.38 85 ALA A O 1
ATOM 683 N N . VAL A 1 86 ? -8.872 1.119 1.629 1.00 87.69 86 VAL A N 1
ATOM 684 C CA . VAL A 1 86 ? -8.292 1.520 0.347 1.00 87.69 86 VAL A CA 1
ATOM 685 C C . VAL A 1 86 ? -9.119 2.610 -0.327 1.00 87.69 86 VAL A C 1
ATOM 687 O O . VAL A 1 86 ? -8.540 3.563 -0.840 1.00 87.69 86 VAL A O 1
ATOM 690 N N . GLN A 1 87 ? -10.449 2.507 -0.328 1.00 88.75 87 GLN A N 1
ATOM 691 C CA . GLN A 1 87 ? -11.316 3.558 -0.871 1.00 88.75 87 GLN A CA 1
ATOM 692 C C . GLN A 1 87 ? -11.126 4.879 -0.121 1.00 88.75 87 GLN A C 1
ATOM 694 O O . GLN A 1 87 ? -11.008 5.936 -0.741 1.00 88.75 87 GLN A O 1
ATOM 699 N N . THR A 1 88 ? -11.002 4.821 1.203 1.00 87.69 88 THR A N 1
ATOM 700 C CA . THR A 1 88 ? -10.674 5.984 2.023 1.00 87.69 88 THR A CA 1
ATOM 701 C C . THR A 1 88 ? -9.309 6.573 1.656 1.00 87.69 88 THR A C 1
ATOM 703 O O . THR A 1 88 ? -9.220 7.772 1.413 1.00 87.69 88 THR A O 1
ATOM 706 N N . LEU A 1 89 ? -8.276 5.745 1.480 1.00 83.06 89 LEU A N 1
ATOM 707 C CA . LEU A 1 89 ? -6.942 6.180 1.041 1.00 83.06 89 LEU A CA 1
ATOM 708 C C . LEU A 1 89 ? -6.891 6.686 -0.409 1.00 83.06 89 LEU A C 1
ATOM 710 O O . LEU A 1 89 ? -5.934 7.362 -0.779 1.00 83.06 89 LEU A O 1
ATOM 714 N N . ARG A 1 90 ? -7.866 6.345 -1.260 1.00 85.12 90 ARG A N 1
ATOM 715 C CA . ARG A 1 90 ? -7.975 6.884 -2.629 1.00 85.12 90 ARG A CA 1
ATOM 716 C C . ARG A 1 90 ? -8.485 8.324 -2.642 1.00 85.12 90 ARG A C 1
ATOM 718 O O . 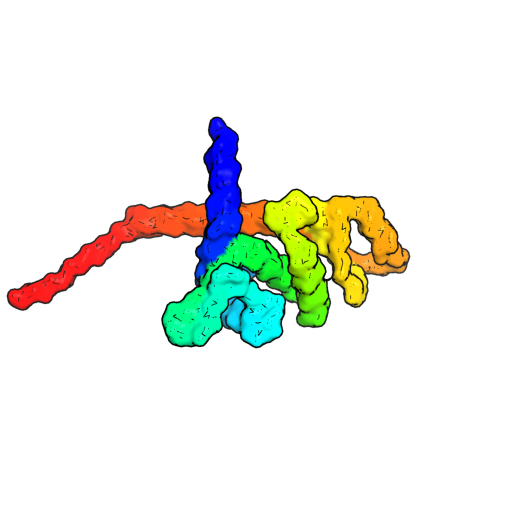ARG A 1 90 ? -8.136 9.058 -3.557 1.00 85.12 90 ARG A O 1
ATOM 725 N N . ARG A 1 91 ? -9.265 8.723 -1.629 1.00 83.69 91 ARG A N 1
ATOM 726 C CA . ARG A 1 91 ? -9.680 10.123 -1.412 1.00 83.69 91 ARG A CA 1
ATOM 727 C C . ARG A 1 91 ? -8.540 10.995 -0.885 1.00 83.69 91 ARG A C 1
ATOM 729 O O . ARG A 1 91 ? -8.648 12.214 -0.899 1.00 83.69 91 ARG A O 1
ATOM 736 N N . LEU A 1 92 ? -7.460 10.360 -0.440 1.00 78.88 92 LEU A N 1
ATOM 737 C CA . LEU A 1 92 ? -6.219 11.002 -0.050 1.00 78.88 92 LEU A CA 1
ATOM 738 C C . LEU A 1 92 ? -5.201 10.919 -1.181 1.00 78.88 92 LEU A C 1
ATOM 740 O O . LEU A 1 92 ? -5.133 9.926 -1.914 1.00 78.88 92 LEU A O 1
ATOM 744 N N . ASP A 1 93 ? -4.360 11.942 -1.265 1.00 80.19 93 ASP A N 1
ATOM 745 C CA . ASP A 1 93 ? -3.089 11.869 -1.972 1.00 80.19 93 ASP A CA 1
ATOM 746 C C . ASP A 1 93 ? -1.966 11.686 -0.933 1.00 80.19 93 ASP A C 1
ATOM 748 O O . ASP A 1 93 ? -1.538 12.667 -0.319 1.00 80.19 93 ASP A O 1
ATOM 752 N N . PRO A 1 94 ? -1.492 10.442 -0.696 1.00 75.12 94 PRO A N 1
ATOM 753 C CA . PRO A 1 94 ? -0.411 10.148 0.245 1.00 75.12 94 PRO A CA 1
ATOM 754 C C . PRO A 1 94 ? 0.878 10.934 -0.010 1.00 75.12 94 PRO A C 1
ATOM 756 O O . PRO A 1 94 ? 1.686 11.077 0.901 1.00 75.12 94 PRO A O 1
ATOM 759 N N . ALA A 1 95 ? 1.097 11.418 -1.238 1.00 71.56 95 ALA A N 1
ATOM 760 C CA . ALA A 1 95 ? 2.297 12.167 -1.597 1.00 71.56 95 ALA A CA 1
ATOM 761 C C . ALA A 1 95 ? 2.206 13.668 -1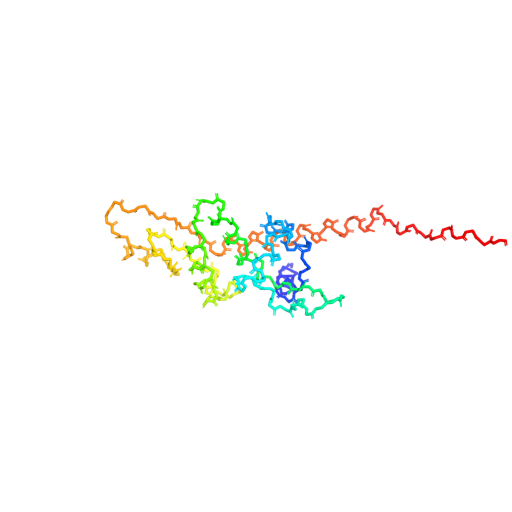.265 1.00 71.56 95 ALA A C 1
ATOM 763 O O . ALA A 1 95 ? 3.210 14.374 -1.371 1.00 71.56 95 ALA A O 1
ATOM 764 N N . ARG A 1 96 ? 1.031 14.171 -0.862 1.00 77.62 96 ARG A N 1
ATOM 765 C CA . ARG A 1 96 ? 0.819 15.571 -0.460 1.00 77.62 96 ARG A CA 1
ATOM 766 C C . ARG A 1 96 ? 0.834 15.730 1.055 1.00 77.62 96 ARG A C 1
ATOM 768 O O . ARG A 1 96 ? 0.699 14.759 1.793 1.00 77.62 96 ARG A O 1
ATOM 775 N N . ALA A 1 97 ? 0.942 16.981 1.507 1.00 70.38 97 ALA A N 1
ATOM 776 C CA . ALA A 1 97 ? 0.935 17.338 2.927 1.00 70.38 97 ALA A CA 1
ATOM 777 C C . ALA A 1 97 ? -0.236 16.692 3.692 1.00 70.38 97 ALA A C 1
ATOM 779 O O . ALA A 1 97 ? -0.024 16.106 4.749 1.00 70.38 97 ALA A O 1
ATOM 780 N N . ASP A 1 98 ? -1.434 16.690 3.098 1.00 68.62 98 ASP A N 1
ATOM 781 C CA . ASP A 1 98 ? -2.622 16.054 3.679 1.00 68.62 98 ASP A CA 1
ATOM 782 C C . ASP A 1 98 ? -2.443 14.556 3.947 1.00 68.62 98 ASP A C 1
ATOM 784 O O . ASP A 1 98 ? -2.884 14.049 4.975 1.00 68.62 98 ASP A O 1
ATOM 788 N N . GLY A 1 99 ? -1.786 13.840 3.034 1.00 74.69 99 GLY A N 1
ATOM 789 C CA . GLY A 1 99 ? -1.510 12.416 3.181 1.00 74.69 99 GLY A CA 1
ATOM 790 C C . GLY A 1 99 ? -0.431 12.113 4.219 1.00 74.69 99 GLY A C 1
ATOM 791 O O . GLY A 1 99 ? -0.496 11.078 4.881 1.00 74.69 99 GLY A O 1
ATOM 792 N N . LEU A 1 100 ? 0.532 13.020 4.397 1.00 79.56 100 LEU A N 1
ATOM 793 C CA . LEU A 1 100 ? 1.617 12.866 5.368 1.00 79.56 100 LEU A CA 1
ATOM 794 C C . LEU A 1 100 ? 1.138 13.021 6.816 1.00 79.56 100 LEU A C 1
ATOM 796 O O . LEU A 1 100 ? 1.660 12.351 7.702 1.00 79.56 100 LEU A O 1
ATOM 800 N N . SER A 1 101 ? 0.128 13.852 7.062 1.00 81.38 101 SER A N 1
ATOM 801 C CA . SER A 1 101 ? -0.466 14.021 8.397 1.00 81.38 101 SER A CA 1
ATOM 802 C C . SER A 1 101 ? -1.632 13.063 8.675 1.00 81.38 101 SER A C 1
ATOM 804 O O . SER A 1 101 ? -2.129 13.002 9.799 1.00 81.38 101 SER A O 1
ATOM 806 N N . ALA A 1 102 ? -2.082 12.304 7.671 1.00 85.62 102 ALA A N 1
ATOM 807 C CA . ALA A 1 102 ? -3.256 11.454 7.797 1.00 85.62 102 ALA A CA 1
ATOM 808 C C . ALA A 1 102 ? -3.009 10.203 8.657 1.00 85.62 102 ALA A C 1
ATOM 810 O O . ALA A 1 102 ? -2.019 9.480 8.498 1.00 85.62 102 ALA A O 1
ATOM 811 N N . HIS A 1 103 ? -3.990 9.892 9.500 1.00 88.81 103 HIS A N 1
ATOM 812 C CA . HIS A 1 103 ? -4.097 8.635 10.232 1.00 88.81 103 HIS A CA 1
ATOM 813 C C . HIS A 1 103 ? -5.349 7.901 9.776 1.00 88.81 103 HIS A C 1
ATOM 815 O O . HIS A 1 103 ? -6.443 8.456 9.823 1.00 88.81 103 HIS A O 1
ATOM 821 N N . LEU A 1 104 ? -5.200 6.655 9.333 1.00 90.19 104 LEU A N 1
ATOM 822 C CA . LEU A 1 104 ? -6.321 5.775 9.037 1.00 90.19 104 LEU A CA 1
ATOM 823 C C . LEU A 1 104 ? -6.787 5.115 10.341 1.00 90.19 104 LEU A C 1
ATOM 825 O O . LEU A 1 104 ? -5.996 4.477 11.036 1.00 90.19 104 LEU A O 1
ATOM 829 N N . LEU A 1 105 ? -8.071 5.263 10.646 1.00 89.69 105 LEU A N 1
ATOM 830 C CA . LEU A 1 105 ? -8.722 4.765 11.850 1.00 89.69 105 LEU A CA 1
ATOM 831 C C . LEU A 1 105 ? -9.679 3.635 11.491 1.00 89.69 105 LEU A C 1
ATOM 833 O O . LEU A 1 105 ? -10.501 3.774 10.582 1.00 89.69 105 LEU A O 1
ATOM 837 N N . ILE A 1 106 ? -9.593 2.522 12.212 1.00 88.75 106 ILE A N 1
ATOM 838 C CA . ILE A 1 106 ? -10.491 1.378 12.046 1.00 88.75 106 ILE A CA 1
ATOM 839 C C . ILE A 1 106 ? -11.103 1.063 13.406 1.00 88.75 106 ILE A C 1
ATOM 841 O O . ILE A 1 106 ? -10.421 0.540 14.289 1.00 88.75 106 ILE A O 1
ATOM 845 N N . ALA A 1 107 ? -12.395 1.348 13.543 1.00 86.12 107 ALA A N 1
ATOM 846 C CA . ALA A 1 107 ? -13.159 1.156 14.769 1.00 86.12 107 ALA A CA 1
ATOM 847 C C . ALA A 1 107 ? -14.441 0.373 14.444 1.00 86.12 107 ALA A C 1
ATOM 849 O O . ALA A 1 107 ? -15.350 0.872 13.776 1.00 86.12 107 ALA A O 1
ATOM 850 N N . GLY A 1 108 ? -14.517 -0.884 14.894 1.00 81.31 108 GLY A N 1
ATOM 851 C CA . GLY A 1 108 ? -15.627 -1.781 14.552 1.00 81.31 108 GLY A CA 1
ATOM 852 C C . GLY A 1 108 ? -15.769 -1.972 13.034 1.00 81.31 108 GLY A C 1
ATOM 853 O O . GLY A 1 108 ? -14.870 -2.507 12.378 1.00 81.31 108 GLY A O 1
ATOM 854 N N . SER A 1 109 ? -16.900 -1.530 12.475 1.00 79.88 109 SER A N 1
ATOM 8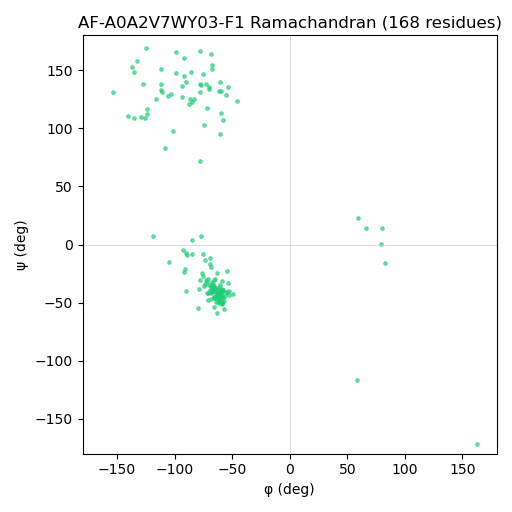55 C CA . SER A 1 109 ? -17.197 -1.560 11.034 1.00 79.88 109 SER A CA 1
ATOM 856 C C . SER A 1 109 ? -16.824 -0.274 10.287 1.00 79.88 109 SER A C 1
ATOM 858 O O . SER A 1 109 ? -16.953 -0.224 9.064 1.00 79.88 109 SER A O 1
ATOM 860 N N . ARG A 1 110 ? -16.374 0.772 10.992 1.00 82.19 110 ARG A N 1
ATOM 861 C CA . ARG A 1 110 ? -16.063 2.078 10.402 1.00 82.19 110 ARG A CA 1
ATOM 862 C C . ARG A 1 110 ? -14.586 2.169 10.047 1.00 82.19 110 ARG A C 1
ATOM 864 O O . ARG A 1 110 ? -13.721 1.794 10.839 1.00 82.19 110 ARG A O 1
ATOM 871 N N . VAL A 1 111 ? -14.313 2.714 8.861 1.00 86.94 111 VAL A N 1
ATOM 872 C CA . VAL A 1 111 ? -12.964 3.073 8.422 1.00 86.94 111 VAL A CA 1
ATOM 873 C C . VAL A 1 111 ? -12.939 4.542 8.033 1.00 86.94 111 VAL A C 1
ATOM 875 O O . VAL A 1 111 ? -13.560 4.944 7.048 1.00 86.94 111 VAL A O 1
ATOM 878 N N . LEU A 1 112 ? -12.218 5.332 8.816 1.00 85.94 112 LEU A N 1
ATOM 879 C CA . LEU A 1 112 ? -12.143 6.783 8.701 1.00 85.94 112 LEU A CA 1
ATOM 880 C C . LEU A 1 112 ? -10.687 7.211 8.566 1.00 85.94 112 LEU A C 1
ATOM 882 O O . LEU A 1 112 ? -9.769 6.411 8.741 1.00 85.94 112 LEU A O 1
ATOM 886 N N . TRP A 1 113 ? -10.470 8.474 8.239 1.00 86.25 113 TRP A N 1
ATOM 887 C CA . TRP A 1 113 ? -9.154 9.076 8.341 1.00 86.25 113 TRP A CA 1
ATOM 888 C C . TRP A 1 113 ? -9.281 10.443 8.989 1.00 86.25 113 TRP A C 1
ATOM 890 O O . TRP A 1 113 ? -10.295 11.115 8.809 1.00 86.25 113 TRP A O 1
ATOM 900 N N . VAL A 1 114 ? -8.248 10.824 9.725 1.00 84.81 114 VAL A N 1
ATOM 901 C CA . VAL A 1 114 ? -8.168 12.099 10.439 1.00 84.81 114 VAL A CA 1
ATOM 902 C C . VAL A 1 114 ? -6.821 12.753 10.185 1.00 84.81 114 VAL A C 1
ATOM 904 O O . VAL A 1 114 ? -5.855 12.065 9.835 1.00 84.81 114 VAL A O 1
ATOM 907 N N . ARG A 1 115 ? -6.742 14.073 10.366 1.00 80.69 115 ARG A N 1
ATOM 908 C CA . ARG A 1 115 ? -5.481 14.834 10.233 1.00 80.69 115 ARG A CA 1
ATOM 909 C C . ARG A 1 115 ? -4.879 15.253 11.562 1.00 80.69 115 ARG A C 1
ATOM 911 O O . ARG A 1 115 ? -3.710 15.628 11.602 1.00 80.69 115 ARG A O 1
ATOM 918 N N . SER A 1 116 ? -5.654 15.177 12.635 1.00 72.31 116 SER A N 1
ATOM 919 C CA . SER A 1 116 ? -5.221 15.541 13.976 1.00 72.31 116 SER A CA 1
ATOM 920 C C . SER A 1 116 ? -5.693 14.520 15.004 1.00 72.31 116 SER A C 1
ATOM 922 O O . SER A 1 116 ? -6.717 13.863 14.828 1.00 72.31 116 SER A O 1
ATOM 924 N N . GLU A 1 117 ? -4.954 14.403 16.107 1.00 66.50 117 GLU A N 1
ATOM 925 C CA . GLU A 1 117 ? -5.340 13.530 17.222 1.00 66.50 117 GLU A CA 1
ATOM 926 C C . GLU A 1 117 ? -6.659 13.965 17.878 1.00 66.50 117 GLU A C 1
ATOM 928 O O . GLU A 1 117 ? -7.369 13.137 18.437 1.00 66.50 117 GLU A O 1
ATOM 933 N N . ARG A 1 118 ? -7.034 15.247 17.768 1.00 67.69 118 ARG A N 1
ATOM 934 C CA . ARG A 1 118 ? -8.291 15.765 18.331 1.00 67.69 118 ARG A CA 1
ATOM 935 C C . ARG A 1 118 ? -9.525 15.177 17.647 1.00 67.69 118 ARG A C 1
ATOM 937 O O . ARG A 1 118 ? -10.493 14.872 18.325 1.00 67.69 118 ARG A O 1
ATOM 944 N N . GLU A 1 119 ? -9.455 14.931 16.340 1.00 68.38 119 GLU A N 1
ATOM 945 C CA . GLU A 1 119 ? -10.530 14.285 15.569 1.00 68.38 119 GLU A CA 1
ATOM 946 C C . GLU A 1 119 ? -10.718 12.793 15.924 1.00 68.38 119 GLU A C 1
ATOM 948 O O . GLU A 1 119 ? -11.698 12.179 15.509 1.00 68.38 119 GLU A O 1
ATOM 953 N N . ILE A 1 120 ? -9.785 12.181 16.669 1.00 67.25 120 ILE A N 1
ATOM 954 C CA . ILE A 1 120 ? -9.880 10.773 17.088 1.00 67.25 120 ILE A CA 1
ATOM 955 C C . ILE A 1 120 ? -10.911 10.597 18.210 1.00 67.25 120 ILE A C 1
ATOM 957 O O . ILE A 1 120 ? -11.606 9.580 18.245 1.00 67.25 120 ILE A O 1
ATOM 961 N N . VAL A 1 121 ? -11.013 11.577 19.115 1.00 62.47 121 VAL A N 1
ATOM 962 C CA . VAL A 1 121 ? -11.858 11.497 20.319 1.00 62.47 121 VAL A CA 1
ATOM 963 C C . VAL A 1 121 ? -13.340 11.422 19.944 1.00 62.47 121 VAL A C 1
ATOM 965 O O . VAL A 1 121 ? -14.065 10.609 20.506 1.00 62.47 121 VAL A O 1
ATOM 968 N N . ASP A 1 122 ? -13.758 12.158 18.913 1.00 61.91 122 ASP A N 1
ATOM 969 C CA . ASP A 1 122 ? -15.154 12.205 18.451 1.00 61.91 122 ASP A CA 1
ATOM 970 C C . ASP A 1 122 ? -15.633 10.894 17.796 1.00 61.91 122 ASP A C 1
ATOM 972 O O . ASP A 1 122 ? -16.831 10.665 17.627 1.00 61.91 122 ASP A O 1
ATOM 976 N N . VAL A 1 123 ? -14.703 10.020 17.399 1.00 63.94 123 VAL A N 1
ATOM 977 C CA . VAL A 1 123 ? -15.004 8.744 16.729 1.00 63.94 123 VAL A CA 1
ATOM 978 C C . VAL A 1 123 ? -15.175 7.598 17.732 1.00 63.94 123 VAL A C 1
ATOM 980 O O . VAL A 1 123 ? -15.789 6.579 17.397 1.00 63.94 123 VAL A O 1
ATOM 983 N N . LEU A 1 124 ? -14.636 7.738 18.946 1.00 66.81 124 LEU A N 1
ATOM 984 C CA . LEU A 1 124 ? -14.618 6.678 19.947 1.00 66.81 124 LEU A CA 1
ATOM 985 C C . LEU A 1 124 ? -15.895 6.684 20.795 1.00 66.81 124 LEU A C 1
ATOM 987 O O . LEU A 1 124 ? -16.182 7.636 21.513 1.00 66.81 124 LEU A O 1
ATOM 991 N N . HIS A 1 125 ? -16.622 5.568 20.774 1.00 68.62 125 HIS A N 1
ATOM 992 C CA . HIS A 1 125 ? -17.563 5.236 21.841 1.00 68.62 125 HIS A CA 1
ATOM 993 C C . HIS A 1 125 ? -16.820 4.514 22.979 1.00 68.62 125 HIS A C 1
ATOM 995 O O . HIS A 1 125 ? -15.842 3.800 22.733 1.00 68.62 125 HIS A O 1
ATOM 1001 N N . GLU A 1 126 ? -17.271 4.693 24.223 1.00 72.06 126 GLU A N 1
ATOM 1002 C CA . GLU A 1 126 ? -16.656 4.066 25.401 1.00 72.06 126 GLU A CA 1
ATOM 1003 C C . GLU A 1 126 ? -16.526 2.540 25.240 1.00 72.06 126 GLU A C 1
ATOM 1005 O O . GLU A 1 126 ? -17.440 1.859 24.774 1.00 72.06 126 GLU A O 1
ATOM 1010 N N . GLY A 1 127 ? -15.360 1.996 25.603 1.00 72.62 127 GLY A N 1
ATOM 1011 C CA . GLY A 1 127 ? -15.067 0.559 25.528 1.00 72.62 127 GLY A CA 1
ATOM 1012 C C . GLY A 1 127 ? -14.707 0.020 24.135 1.00 72.62 127 GLY A C 1
ATOM 1013 O O . GLY A 1 127 ? -14.436 -1.174 23.999 1.00 72.62 127 GLY A O 1
ATOM 1014 N N . GLN A 1 128 ? -14.666 0.860 23.094 1.00 78.56 128 GLN A N 1
ATOM 1015 C CA . GLN A 1 128 ? -14.351 0.419 21.734 1.00 78.56 128 GLN A CA 1
ATOM 1016 C C . GLN A 1 128 ? -12.838 0.394 21.446 1.00 78.56 128 GLN A C 1
ATOM 1018 O O . GLN A 1 128 ? -12.151 1.409 21.542 1.00 78.56 128 GLN A O 1
ATOM 1023 N N . LEU A 1 129 ? -12.317 -0.756 20.996 1.00 81.88 129 LEU A N 1
ATOM 1024 C CA . LEU A 1 129 ? -10.944 -0.864 20.489 1.00 81.88 129 LEU A CA 1
ATOM 1025 C C . LEU A 1 129 ? -10.835 -0.285 19.069 1.00 81.88 129 LEU A C 1
ATOM 1027 O O . LEU A 1 129 ? -11.657 -0.584 18.195 1.00 81.88 129 LEU A O 1
ATOM 1031 N N . MET A 1 130 ? -9.769 0.478 18.819 1.00 85.31 130 MET A N 1
ATOM 1032 C CA . MET A 1 130 ? -9.472 1.065 17.514 1.00 85.31 130 MET A CA 1
ATOM 1033 C C . MET A 1 130 ? -8.048 0.739 17.062 1.00 85.31 130 MET A C 1
ATOM 1035 O O . MET A 1 130 ? -7.096 0.824 17.834 1.00 85.31 130 MET A O 1
ATOM 1039 N N . LEU A 1 131 ? -7.898 0.412 15.778 1.00 87.62 131 LEU A N 1
ATOM 1040 C CA . LEU A 1 131 ? -6.593 0.346 15.126 1.00 87.62 131 LEU A CA 1
ATOM 1041 C C . LEU A 1 131 ? -6.298 1.684 14.449 1.00 87.62 131 LEU A C 1
ATOM 1043 O O . LEU A 1 131 ? -7.096 2.162 13.640 1.00 87.62 131 LEU A O 1
ATOM 1047 N N . VAL A 1 132 ? -5.135 2.254 14.761 1.00 88.38 132 VAL A N 1
ATOM 1048 C CA . VAL A 1 132 ? -4.645 3.513 14.188 1.00 88.38 132 VAL A CA 1
ATOM 1049 C C . VAL A 1 132 ? -3.440 3.231 13.309 1.00 88.38 132 VAL A C 1
ATOM 1051 O O . VAL A 1 132 ? -2.520 2.508 13.694 1.00 88.38 132 VAL A O 1
ATOM 1054 N N . PHE A 1 133 ? -3.439 3.809 12.114 1.00 88.69 133 PHE A N 1
ATOM 1055 C CA . PHE A 1 133 ? -2.406 3.566 11.127 1.00 88.69 133 PHE A CA 1
ATOM 1056 C C . PHE A 1 133 ? -1.937 4.876 10.486 1.00 88.69 133 PHE A C 1
ATOM 1058 O O . PHE A 1 133 ? -2.665 5.493 9.712 1.00 88.69 133 PHE A O 1
ATOM 1065 N N . SER A 1 134 ? -0.714 5.307 10.804 1.00 90.06 134 SER A N 1
ATOM 1066 C CA . SER A 1 134 ? -0.134 6.536 10.247 1.00 90.06 134 SER A CA 1
ATOM 1067 C C . SER A 1 134 ? 0.227 6.352 8.771 1.00 90.06 134 SER A C 1
ATOM 1069 O O . SER A 1 134 ? 1.083 5.534 8.424 1.00 90.06 134 SER A O 1
ATOM 1071 N N . VAL A 1 135 ? -0.414 7.134 7.900 1.00 89.69 135 VAL A N 1
ATOM 1072 C CA . VAL A 1 135 ? -0.127 7.133 6.460 1.00 89.69 135 VAL A CA 1
ATOM 1073 C C . VAL A 1 135 ? 1.226 7.787 6.198 1.00 89.69 135 VAL A C 1
ATOM 1075 O O . VAL A 1 135 ? 2.022 7.229 5.444 1.00 89.69 135 VAL A O 1
ATOM 1078 N N . GLY A 1 136 ? 1.539 8.894 6.878 1.00 89.25 136 GLY A N 1
ATOM 1079 C CA . GLY A 1 136 ? 2.843 9.556 6.778 1.00 89.25 136 GLY A CA 1
ATOM 1080 C C . GLY A 1 136 ? 4.010 8.635 7.108 1.00 89.25 136 GLY A C 1
ATOM 1081 O O . GLY A 1 136 ? 4.969 8.553 6.342 1.00 89.25 136 GLY A O 1
ATOM 1082 N N . ARG A 1 137 ? 3.891 7.845 8.182 1.00 90.31 137 ARG A N 1
ATOM 1083 C CA . ARG A 1 137 ? 4.926 6.868 8.544 1.00 90.31 137 ARG A CA 1
ATOM 1084 C C . ARG A 1 137 ? 5.126 5.805 7.464 1.00 90.31 137 ARG A C 1
ATOM 1086 O O . ARG A 1 137 ? 6.260 5.403 7.212 1.00 90.31 137 ARG A O 1
ATOM 1093 N N . GLU A 1 138 ? 4.059 5.345 6.808 1.00 92.31 138 GLU A N 1
ATOM 1094 C CA . GLU A 1 138 ? 4.209 4.424 5.674 1.00 92.31 138 GLU A CA 1
ATOM 1095 C C . GLU A 1 138 ? 4.815 5.082 4.442 1.00 92.31 138 GLU A C 1
ATOM 1097 O O . GLU A 1 138 ? 5.569 4.426 3.728 1.00 92.31 138 GLU A O 1
ATOM 1102 N N . VAL A 1 139 ? 4.515 6.354 4.184 1.00 91.19 139 VAL A N 1
ATOM 1103 C CA . VAL A 1 139 ? 5.142 7.109 3.094 1.00 91.19 139 VAL A CA 1
ATOM 1104 C C . VAL A 1 139 ? 6.649 7.210 3.324 1.00 91.19 139 VAL A C 1
ATOM 1106 O O . VAL A 1 139 ? 7.431 6.898 2.426 1.00 91.19 139 VAL A O 1
ATOM 1109 N N . GLU A 1 140 ? 7.076 7.570 4.532 1.00 90.81 140 GLU A N 1
ATOM 1110 C CA . GLU A 1 140 ? 8.496 7.643 4.883 1.00 90.81 140 GLU A CA 1
ATOM 1111 C C . GLU A 1 140 ? 9.179 6.276 4.784 1.00 90.81 140 GLU A C 1
ATOM 1113 O O . GLU A 1 140 ? 10.194 6.139 4.100 1.00 90.81 140 GLU A O 1
ATOM 1118 N N . ALA A 1 141 ? 8.581 5.240 5.380 1.00 93.38 141 ALA A N 1
ATOM 1119 C CA . ALA A 1 141 ? 9.114 3.881 5.320 1.00 93.38 141 ALA A CA 1
ATOM 1120 C C . ALA A 1 141 ? 9.191 3.345 3.879 1.00 93.38 141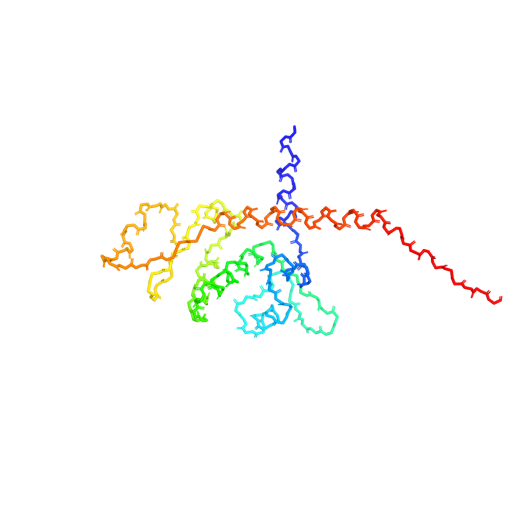 ALA A C 1
ATOM 1122 O O . ALA A 1 141 ? 10.130 2.630 3.521 1.00 93.38 141 ALA A O 1
ATOM 1123 N N . MET A 1 142 ? 8.214 3.690 3.036 1.00 95.00 142 MET A N 1
ATOM 1124 C CA . MET A 1 142 ? 8.225 3.358 1.615 1.00 95.00 142 MET A CA 1
ATOM 1125 C C . MET A 1 142 ? 9.385 4.039 0.895 1.00 95.00 142 MET A C 1
ATOM 1127 O O . MET A 1 142 ? 10.108 3.365 0.164 1.00 95.00 142 MET A O 1
ATOM 1131 N N . ALA A 1 143 ? 9.567 5.347 1.094 1.00 92.31 143 ALA A N 1
ATOM 1132 C CA . ALA A 1 143 ? 10.643 6.103 0.463 1.00 92.31 143 ALA A CA 1
ATOM 1133 C C . ALA A 1 143 ? 12.014 5.516 0.826 1.00 92.31 143 ALA A C 1
ATOM 1135 O O . ALA A 1 143 ? 12.810 5.229 -0.066 1.00 92.31 143 ALA A O 1
ATOM 1136 N N . THR A 1 144 ? 12.244 5.209 2.106 1.00 93.31 144 THR A N 1
ATOM 1137 C CA . THR A 1 144 ? 13.474 4.540 2.557 1.00 93.31 144 THR A CA 1
ATOM 1138 C C . THR A 1 144 ? 13.653 3.155 1.931 1.00 93.31 144 THR A C 1
ATOM 1140 O O . THR A 1 144 ? 14.751 2.811 1.499 1.00 93.31 144 THR A O 1
ATOM 1143 N N . ALA A 1 145 ? 12.590 2.354 1.817 1.00 95.00 145 ALA A N 1
ATOM 1144 C CA . ALA A 1 145 ? 12.682 1.042 1.173 1.00 95.00 145 ALA A CA 1
ATOM 1145 C C . ALA A 1 145 ? 13.003 1.151 -0.330 1.00 95.00 145 ALA A C 1
ATOM 1147 O O . ALA A 1 145 ? 13.744 0.330 -0.870 1.00 95.00 145 ALA A O 1
ATOM 1148 N N . VAL A 1 146 ? 12.462 2.165 -1.013 1.00 94.38 146 VAL A N 1
ATOM 1149 C CA . VAL A 1 146 ? 12.781 2.452 -2.419 1.00 94.38 146 VAL A CA 1
ATOM 1150 C C . VAL A 1 146 ? 14.245 2.868 -2.576 1.00 94.38 146 VAL A C 1
ATOM 1152 O O . VAL A 1 146 ? 14.900 2.413 -3.517 1.00 94.38 146 VAL A O 1
ATOM 1155 N N . GLU A 1 147 ? 14.764 3.685 -1.657 1.00 91.38 147 GL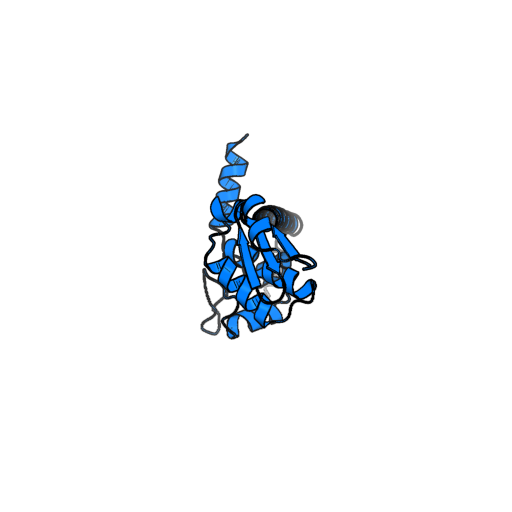U A N 1
ATOM 1156 C CA . GLU A 1 147 ? 16.178 4.080 -1.608 1.00 91.38 147 GLU A CA 1
ATOM 1157 C C . GLU A 1 147 ? 17.098 2.874 -1.508 1.00 91.38 147 GLU A C 1
ATOM 1159 O O . GLU A 1 147 ? 17.977 2.697 -2.350 1.00 91.38 147 GLU A O 1
ATOM 1164 N N . GLN A 1 148 ? 16.869 2.035 -0.500 1.00 91.62 148 GLN A N 1
ATOM 1165 C CA . GLN A 1 148 ? 17.682 0.851 -0.238 1.00 91.62 148 GLN A CA 1
ATOM 1166 C C . GLN A 1 148 ? 17.677 -0.093 -1.437 1.00 91.62 148 GLN A C 1
ATOM 1168 O O . GLN A 1 148 ? 18.735 -0.445 -1.948 1.00 91.62 148 GLN A O 1
ATOM 1173 N N . LEU A 1 149 ? 16.488 -0.398 -1.965 1.00 91.25 149 LEU A N 1
ATOM 1174 C CA . LEU A 1 149 ? 16.356 -1.276 -3.120 1.00 91.25 149 LEU A CA 1
ATOM 1175 C C . LEU A 1 149 ? 17.077 -0.730 -4.361 1.00 91.25 149 LEU A C 1
ATOM 1177 O O . LEU A 1 149 ? 17.596 -1.502 -5.160 1.00 91.25 149 LEU A O 1
ATOM 1181 N N . SER A 1 150 ? 17.090 0.591 -4.550 1.00 89.12 150 SER A N 1
ATOM 1182 C CA . SER A 1 150 ? 17.768 1.206 -5.696 1.00 89.12 150 SER A CA 1
ATOM 1183 C C . SER A 1 150 ? 19.292 1.171 -5.545 1.00 89.12 150 SER A C 1
ATOM 1185 O O . SER A 1 150 ? 19.980 0.997 -6.547 1.00 89.12 150 SER A O 1
ATOM 1187 N N . ARG A 1 151 ? 19.819 1.283 -4.316 1.00 88.25 151 ARG A N 1
ATOM 1188 C CA . ARG A 1 151 ? 21.259 1.135 -4.034 1.00 88.25 151 ARG A CA 1
ATOM 1189 C C . ARG A 1 151 ? 21.738 -0.294 -4.249 1.00 88.25 151 ARG A C 1
ATOM 1191 O O . ARG A 1 151 ? 22.705 -0.487 -4.972 1.00 88.25 151 ARG A O 1
ATOM 1198 N N . GLU A 1 152 ? 21.011 -1.280 -3.729 1.00 88.69 152 GLU A N 1
ATOM 1199 C CA . GLU A 1 152 ? 21.336 -2.700 -3.935 1.00 88.69 152 GLU A CA 1
ATOM 1200 C C . GLU A 1 152 ? 21.428 -3.050 -5.429 1.00 88.69 152 GLU A C 1
ATOM 1202 O O . GLU A 1 152 ? 22.340 -3.742 -5.862 1.00 88.69 152 GLU A O 1
ATOM 1207 N N . GLN A 1 153 ? 20.520 -2.511 -6.251 1.00 83.88 153 GLN A N 1
ATOM 1208 C CA . GLN A 1 153 ? 20.543 -2.716 -7.703 1.00 83.88 153 GLN A CA 1
ATOM 1209 C C . GLN A 1 153 ? 21.753 -2.070 -8.389 1.00 83.88 153 GLN A C 1
ATOM 1211 O O . GLN A 1 153 ? 22.238 -2.599 -9.388 1.00 83.88 153 GLN A O 1
ATOM 1216 N N . GLN A 1 154 ? 22.219 -0.923 -7.888 1.00 81.06 154 GLN A N 1
ATOM 1217 C CA . GLN A 1 154 ? 23.429 -0.274 -8.393 1.00 81.06 154 GLN A CA 1
ATOM 1218 C C . GLN A 1 154 ? 24.676 -1.070 -7.998 1.00 81.06 154 GLN A C 1
ATOM 1220 O O . GLN A 1 154 ? 25.550 -1.275 -8.833 1.00 81.06 154 GLN A O 1
ATOM 1225 N N . GLU A 1 155 ? 24.738 -1.564 -6.763 1.00 80.00 155 GLU A N 1
ATOM 1226 C CA . GLU A 1 155 ? 25.842 -2.389 -6.265 1.00 80.00 155 GLU A CA 1
ATOM 1227 C C . GLU A 1 155 ? 25.925 -3.733 -7.006 1.00 80.00 155 GLU A C 1
ATOM 1229 O O . GLU A 1 155 ? 26.993 -4.091 -7.502 1.00 80.00 155 GLU A O 1
ATOM 1234 N N . ASP A 1 156 ? 24.798 -4.426 -7.199 1.00 73.62 156 ASP A N 1
ATOM 1235 C CA . ASP A 1 156 ? 24.731 -5.669 -7.981 1.00 73.62 156 ASP A CA 1
ATOM 1236 C C . ASP A 1 156 ? 25.209 -5.470 -9.430 1.00 73.62 156 ASP A C 1
ATOM 1238 O O . ASP A 1 156 ? 25.881 -6.339 -9.995 1.00 73.62 156 ASP A O 1
ATOM 1242 N N . ALA A 1 157 ? 24.884 -4.322 -10.034 1.00 74.50 157 ALA A N 1
ATOM 1243 C CA . ALA A 1 157 ? 25.313 -3.972 -11.387 1.00 74.50 157 ALA A CA 1
ATOM 1244 C C . ALA A 1 157 ? 26.819 -3.665 -11.478 1.00 74.50 157 ALA A C 1
ATOM 1246 O O . ALA A 1 157 ? 27.425 -3.902 -12.521 1.00 74.50 157 ALA A O 1
ATOM 1247 N N . VAL A 1 158 ? 27.428 -3.165 -10.399 1.00 73.25 158 VAL A N 1
ATOM 1248 C CA . VAL A 1 158 ? 28.876 -2.909 -10.316 1.00 73.25 158 VAL A CA 1
ATOM 1249 C C . VAL A 1 158 ? 29.655 -4.205 -10.057 1.00 73.25 158 VAL A C 1
ATOM 1251 O O . VAL A 1 158 ? 30.718 -4.403 -10.639 1.00 73.25 158 VAL A O 1
ATOM 1254 N N . VAL A 1 159 ? 29.129 -5.110 -9.225 1.00 71.44 159 VAL A N 1
ATOM 1255 C CA . VAL A 1 159 ? 29.804 -6.367 -8.840 1.00 71.44 159 VAL A CA 1
ATOM 1256 C C . VAL A 1 159 ? 29.709 -7.445 -9.927 1.00 71.44 159 VAL A C 1
ATOM 1258 O O . VAL A 1 159 ? 30.617 -8.266 -10.067 1.00 71.44 159 VAL A O 1
ATOM 1261 N N . ARG A 1 160 ? 28.636 -7.459 -10.726 1.00 61.03 160 ARG A N 1
ATOM 1262 C CA . ARG A 1 160 ? 28.488 -8.361 -11.878 1.00 61.03 160 ARG A CA 1
ATOM 1263 C C . ARG A 1 160 ? 28.625 -7.575 -13.182 1.00 61.03 160 ARG A C 1
ATOM 1265 O O . ARG A 1 160 ? 27.598 -7.247 -13.783 1.00 61.03 160 ARG A O 1
ATOM 1272 N N . PRO A 1 161 ? 29.850 -7.313 -13.678 1.00 53.81 161 PRO A N 1
ATOM 1273 C CA . PRO A 1 161 ? 29.979 -6.803 -15.030 1.00 53.81 161 PRO A CA 1
ATOM 1274 C C . PRO A 1 161 ? 29.381 -7.840 -15.985 1.00 53.81 161 PRO A C 1
ATOM 1276 O O . PRO A 1 161 ? 29.505 -9.053 -15.777 1.00 53.81 161 PRO A O 1
ATOM 1279 N N . ALA A 1 162 ? 28.670 -7.348 -16.999 1.00 59.25 162 ALA A N 1
ATOM 1280 C CA . ALA A 1 162 ? 28.054 -8.168 -18.029 1.00 59.25 162 ALA A CA 1
ATOM 1281 C C . ALA A 1 162 ? 29.060 -9.219 -18.514 1.00 59.25 162 ALA A C 1
ATOM 1283 O O . ALA A 1 162 ? 30.157 -8.874 -18.952 1.00 59.25 162 ALA A O 1
ATOM 1284 N N . ARG A 1 163 ? 28.697 -10.506 -18.433 1.00 54.72 163 ARG A N 1
ATOM 1285 C CA . ARG A 1 163 ? 29.423 -11.552 -19.157 1.00 54.72 163 ARG A CA 1
ATOM 1286 C C . ARG A 1 163 ? 29.320 -11.207 -20.642 1.00 54.72 163 ARG A C 1
ATOM 1288 O O . ARG A 1 163 ? 28.309 -11.506 -21.272 1.00 54.72 163 ARG A O 1
ATOM 1295 N N . ALA A 1 164 ? 30.335 -10.521 -21.164 1.00 54.22 164 ALA A N 1
ATOM 1296 C CA . ALA A 1 164 ? 30.518 -10.314 -22.587 1.00 54.22 164 ALA A CA 1
ATOM 1297 C C . ALA A 1 164 ? 30.541 -11.694 -23.251 1.00 54.22 164 ALA A C 1
ATOM 1299 O O . ALA A 1 164 ? 31.212 -12.615 -22.778 1.00 54.22 164 ALA A O 1
ATOM 1300 N N . GLY A 1 165 ? 29.720 -11.856 -24.284 1.00 54.78 165 GLY A N 1
ATOM 1301 C CA . GLY A 1 165 ? 29.517 -13.127 -24.954 1.00 54.78 165 GLY A CA 1
ATOM 1302 C C . GLY A 1 165 ? 30.818 -13.664 -25.538 1.00 54.78 165 GLY A C 1
ATOM 1303 O O . GLY A 1 165 ? 31.331 -13.129 -26.514 1.00 54.78 165 GLY A O 1
ATOM 1304 N N . ALA A 1 166 ? 31.299 -14.777 -24.991 1.00 51.41 166 ALA A N 1
ATOM 1305 C CA . ALA A 1 166 ? 32.181 -15.683 -25.710 1.00 51.41 166 ALA A CA 1
ATOM 1306 C C . ALA A 1 166 ? 31.320 -16.528 -26.665 1.00 51.41 166 ALA A C 1
ATOM 1308 O O . ALA A 1 166 ? 31.055 -17.705 -26.426 1.00 51.41 166 ALA A O 1
ATOM 1309 N N . GLY A 1 167 ? 30.821 -15.889 -27.725 1.00 50.34 167 GLY A N 1
ATOM 1310 C CA . GLY A 1 167 ? 30.298 -16.589 -28.890 1.00 50.34 167 GLY A CA 1
ATOM 1311 C C . GLY A 1 167 ? 31.477 -17.137 -29.682 1.00 50.34 167 GLY A C 1
ATOM 1312 O O . GLY A 1 167 ? 32.161 -16.380 -30.362 1.00 50.34 167 GLY A O 1
ATOM 1313 N N . HIS A 1 168 ? 31.725 -18.439 -29.551 1.00 49.12 168 HIS A N 1
ATOM 1314 C CA . HIS A 1 168 ? 32.624 -19.191 -30.418 1.00 49.12 168 HIS A CA 1
ATOM 1315 C C . HIS A 1 168 ? 32.145 -19.059 -31.874 1.00 49.12 168 HIS A C 1
ATOM 1317 O O . HIS A 1 168 ? 31.114 -19.622 -32.248 1.00 49.12 168 HIS A O 1
ATOM 1323 N N . GLY A 1 169 ? 32.882 -18.284 -32.670 1.00 57.75 169 GLY A N 1
ATOM 1324 C CA . GLY A 1 169 ? 32.848 -18.342 -34.128 1.00 57.75 169 GLY A CA 1
ATOM 1325 C C . GLY A 1 169 ? 33.663 -19.542 -34.603 1.00 57.75 169 GLY A C 1
ATOM 1326 O O . GLY A 1 169 ? 34.696 -19.850 -34.013 1.00 57.75 169 GLY A O 1
ATOM 1327 N N . ARG A 1 170 ? 33.114 -20.234 -35.598 1.00 59.47 170 ARG A N 1
ATOM 1328 C CA . ARG A 1 170 ? 33.597 -21.484 -36.195 1.00 59.47 170 ARG A CA 1
ATOM 1329 C C . ARG A 1 170 ? 34.932 -21.344 -36.912 1.00 59.47 170 ARG A C 1
ATOM 1331 O O . ARG A 1 170 ? 35.176 -20.247 -37.458 1.00 59.47 170 ARG A O 1
#

Sequence (170 aa):
MKNTRVKFKRDILEAGFSTARAARLTRLSPRQLDYWDRRGFLNPSLARAEGYGSARKYSFVDLVRLRVAARLRAAGLGLARIQQAVQTLRRLDPARADGLSAHLLIAGSRVLWVRSEREIVDVLHEGQLMLVFSVGREVEAMATAVEQLSREQQEDAVVRPARAGAGHGR

pLDDT: mean 82.8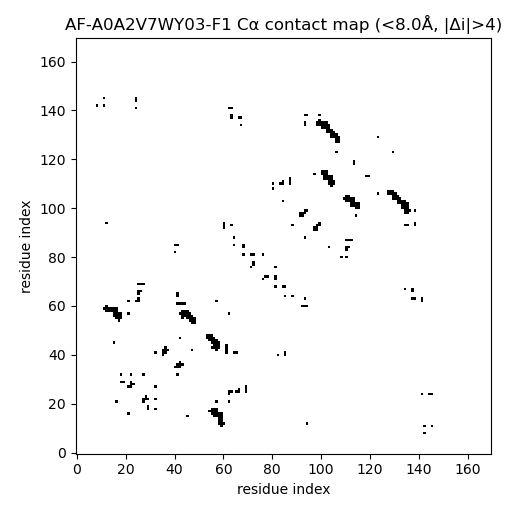2, std 12.43, range [48.59, 97.0]

Nearest PDB structures (foldseek):
  7xn2-assembly1_A-2  TM=8.018E-01  e=1.323E-07  Nostoc sp. PCC 7120 = FACHB-418
  3d71-assembly1_A-2  TM=5.342E-01  e=1.708E-03  Bacillus subtilis
  3q1m-assembly1_A  TM=5.435E-01  e=3.289E-03  Bacillus subtilis
  3d70-assembly1_A-2  TM=5.515E-01  e=7.568E-03  synthetic construct

Radius of gyration: 19.43 Å; Cα contacts (8 Å, |Δi|>4): 200; chains: 1; bounding box: 51×42×62 Å

Secondary structure (DSSP, 8-state):
-HHHHHHHHHHHHH--EEHHHHHHHHT--HHHHHHHHHTTSS--SSB---STT---EE-HHHHHHHHHHHHHHHTT--HHHHHHHHHHHHSS-TTSHHHHH-EEEEETTEEEEESSTHHHHTTPPTT--EEEEEHHHHHHHHHHHHHHHHHHHHHHHHHS----------

Solvent-accessible surface area (backbone atoms only — not comparable to full-atom values): 9776 Å² total; per-residue (Å²): 129,72,65,63,63,55,52,49,56,49,54,50,63,75,37,74,34,42,58,68,54,45,18,66,71,41,73,42,53,61,66,55,51,50,52,30,32,78,66,69,71,54,55,50,76,72,27,62,62,86,54,91,91,48,61,44,18,24,31,47,61,44,46,42,55,49,30,53,44,45,51,42,47,73,71,68,51,53,70,69,58,44,50,46,43,51,56,54,54,65,79,40,54,58,87,40,75,71,16,42,50,21,31,42,36,39,43,86,92,46,62,50,72,38,71,50,77,74,63,52,60,84,72,60,58,90,94,63,72,66,51,78,42,59,41,23,61,45,44,53,54,47,53,52,51,53,52,53,56,53,48,53,54,52,51,52,53,66,75,51,66,78,82,73,80,85,73,84,78,132

Foldseek 3Di:
DVVVVVVLLVVLQPDWDFLVRLCVLLVHDSVVQVVCCVVVQQAAPPFHDPDPPGTGTHGLLSSLLSNVLSVCVVVVDDPVQSSLQSVQSVVDDCSDPQVLQKKWKDWPSDTHIDNDPVVVVVVDDPPTDMDIHGSNVSSVSSSVSVVVVVVVVVVVCVVDPPPDDPPDDD

Mean predicted aligned error: 8.37 Å